Protein AF-A0A5K1ACL7-F1 (afdb_monomer_lite)

Sequence (81 aa):
KLLYKHLAQMNYVMPEFILVESTFVHDQKSFCMLPDMKITLLPSTSGKTETFTIGPEAGDSKPLRDIFWTRLRDIILDHPE

Radius of gyration: 17.25 Å; chains: 1; bounding box: 50×26×45 Å

Foldseek 3Di:
DDDVVVVVVQCVLCVPQKDKDWDWDQDPVVRDTDIDIDIGGHDQPPDDPDDPDPDDPDPPRDDPVVSSVVSVVVVCVVDVD

Structure (mmCIF, N/CA/C/O backbone):
data_AF-A0A5K1ACL7-F1
#
_entry.id   AF-A0A5K1ACL7-F1
#
loop_
_atom_site.group_PDB
_atom_site.id
_atom_site.type_symbol
_atom_site.label_atom_id
_atom_site.label_alt_id
_atom_site.label_comp_id
_atom_site.label_asym_id
_atom_site.label_entity_id
_atom_site.label_seq_id
_atom_site.pdbx_PDB_ins_code
_atom_site.Cartn_x
_atom_site.Cartn_y
_atom_site.Cartn_z
_atom_site.occupancy
_atom_site.B_iso_or_equiv
_atom_site.auth_seq_id
_atom_site.auth_comp_id
_atom_site.auth_asym_id
_atom_site.auth_atom_id
_atom_site.pdbx_PDB_model_num
ATOM 1 N N . LYS A 1 1 ? -1.179 16.933 -0.782 1.00 85.19 1 LYS A N 1
ATOM 2 C CA . LYS A 1 1 ? -1.921 16.051 0.158 1.00 85.19 1 LYS A CA 1
ATOM 3 C C . LYS A 1 1 ? -1.727 14.605 -0.286 1.00 85.19 1 LYS A C 1
ATOM 5 O O . LYS A 1 1 ? -1.940 14.333 -1.462 1.00 85.19 1 LYS A O 1
ATOM 10 N N . LEU A 1 2 ? -1.295 13.706 0.600 1.00 83.44 2 LEU A N 1
ATOM 11 C CA . LEU A 1 2 ? -1.245 12.268 0.308 1.00 83.44 2 LEU A CA 1
ATOM 12 C C . LEU A 1 2 ? -2.659 11.674 0.429 1.00 83.44 2 LEU A C 1
ATOM 14 O O . LEU A 1 2 ? -3.418 12.080 1.304 1.00 83.44 2 LEU A O 1
ATOM 18 N N . LEU A 1 3 ? -3.028 10.784 -0.492 1.00 93.25 3 LEU A N 1
ATOM 19 C CA . LEU A 1 3 ? -4.356 10.173 -0.620 1.00 93.25 3 LEU A CA 1
ATOM 20 C C . LEU A 1 3 ? -4.178 8.667 -0.838 1.00 93.25 3 LEU A C 1
ATOM 22 O O . LEU A 1 3 ? -3.128 8.254 -1.331 1.00 93.25 3 LEU A O 1
ATOM 26 N N . TYR A 1 4 ? -5.210 7.862 -0.570 1.00 90.94 4 TYR A N 1
ATOM 27 C CA . TYR A 1 4 ? -5.147 6.405 -0.761 1.00 90.94 4 TYR A CA 1
ATOM 28 C C . TYR A 1 4 ? -4.783 5.990 -2.190 1.00 90.94 4 TYR A C 1
ATOM 30 O O . TYR A 1 4 ? -4.066 5.013 -2.375 1.00 90.94 4 TYR A O 1
ATOM 38 N N . LYS A 1 5 ? -5.168 6.781 -3.200 1.00 92.94 5 LYS A N 1
ATOM 39 C CA . LYS A 1 5 ? -4.735 6.550 -4.586 1.00 92.94 5 LYS A CA 1
ATOM 40 C C . LYS A 1 5 ? -3.212 6.604 -4.756 1.00 92.94 5 LYS A C 1
ATOM 42 O O . LYS A 1 5 ? -2.667 5.815 -5.513 1.00 92.94 5 LYS A O 1
ATOM 47 N N . HIS A 1 6 ? -2.524 7.488 -4.029 1.00 92.31 6 HIS A N 1
ATOM 48 C CA . HIS A 1 6 ? -1.066 7.587 -4.097 1.00 92.31 6 HIS A CA 1
ATOM 49 C C . HIS A 1 6 ? -0.415 6.366 -3.443 1.00 92.31 6 HIS A C 1
ATOM 51 O O . HIS A 1 6 ? 0.554 5.842 -3.975 1.00 92.31 6 HIS A O 1
ATOM 57 N N . LEU A 1 7 ? -0.978 5.866 -2.336 1.00 92.44 7 LEU A N 1
ATOM 58 C CA . LEU A 1 7 ? -0.515 4.620 -1.723 1.00 92.44 7 LEU A CA 1
ATOM 59 C C . LEU A 1 7 ? -0.713 3.428 -2.665 1.00 92.44 7 LEU A C 1
ATOM 61 O O . LEU A 1 7 ? 0.199 2.626 -2.814 1.00 92.44 7 LEU A O 1
ATOM 65 N N . ALA A 1 8 ? -1.866 3.338 -3.331 1.00 92.19 8 ALA A N 1
ATOM 66 C CA . ALA A 1 8 ? -2.131 2.288 -4.310 1.00 92.19 8 ALA A CA 1
ATOM 67 C C . ALA A 1 8 ? -1.126 2.329 -5.473 1.00 92.19 8 ALA A C 1
ATOM 69 O O . ALA A 1 8 ? -0.585 1.295 -5.851 1.00 92.19 8 ALA A O 1
ATOM 70 N N . GLN A 1 9 ? -0.814 3.525 -5.983 1.00 92.56 9 GLN A N 1
ATOM 71 C CA . GLN A 1 9 ? 0.218 3.719 -7.006 1.00 92.56 9 GLN A CA 1
ATOM 72 C C . GLN A 1 9 ? 1.606 3.300 -6.507 1.00 92.56 9 GLN A C 1
ATOM 74 O O . GLN A 1 9 ? 2.325 2.600 -7.209 1.00 92.56 9 GLN A O 1
ATOM 79 N N . MET A 1 10 ? 1.984 3.678 -5.285 1.00 91.44 10 MET A N 1
ATOM 80 C CA . MET A 1 10 ? 3.267 3.262 -4.713 1.00 91.44 10 MET A CA 1
ATOM 81 C C . MET A 1 10 ? 3.333 1.743 -4.520 1.00 91.44 10 MET A C 1
ATOM 83 O O . MET A 1 10 ? 4.334 1.133 -4.880 1.00 91.44 10 MET A O 1
ATOM 87 N N . ASN A 1 11 ? 2.262 1.125 -4.017 1.00 92.00 11 ASN A N 1
ATOM 88 C CA . ASN A 1 11 ? 2.175 -0.324 -3.839 1.00 92.00 11 ASN A CA 1
ATOM 89 C C . ASN A 1 11 ? 2.229 -1.073 -5.176 1.00 92.00 11 ASN A C 1
ATOM 91 O O . ASN A 1 11 ? 2.761 -2.170 -5.241 1.00 92.00 11 ASN A O 1
ATOM 95 N N . TYR A 1 12 ? 1.721 -0.473 -6.253 1.00 92.62 12 TYR A N 1
ATOM 96 C CA . TYR A 1 12 ? 1.855 -1.021 -7.600 1.00 92.62 12 TYR A CA 1
ATOM 97 C C . TYR A 1 12 ? 3.311 -1.003 -8.095 1.00 92.62 12 TYR A C 1
ATOM 99 O O . TYR A 1 12 ? 3.783 -1.985 -8.658 1.00 92.62 12 TYR A O 1
ATOM 107 N N . VAL A 1 13 ? 4.046 0.091 -7.858 1.00 92.12 13 VAL A N 1
ATOM 108 C CA . VAL A 1 13 ? 5.445 0.236 -8.311 1.00 92.12 13 VAL A CA 1
ATOM 109 C C . VAL A 1 13 ? 6.419 -0.616 -7.480 1.00 92.12 13 VAL A C 1
ATOM 111 O O . VAL A 1 13 ? 7.415 -1.127 -7.995 1.00 92.12 13 VAL A O 1
ATOM 114 N N . MET A 1 14 ? 6.167 -0.758 -6.179 1.00 90.31 14 MET A N 1
ATOM 115 C CA . MET A 1 14 ? 7.080 -1.390 -5.218 1.00 90.31 14 MET A CA 1
ATOM 116 C C . MET A 1 14 ? 6.329 -2.231 -4.167 1.00 90.31 14 MET A C 1
ATOM 118 O O . MET A 1 14 ? 6.390 -1.915 -2.974 1.00 90.31 14 MET A O 1
ATOM 122 N N . PRO A 1 15 ? 5.611 -3.293 -4.588 1.00 91.25 15 PRO A N 1
ATOM 123 C CA . PRO A 1 15 ? 4.754 -4.084 -3.700 1.00 91.25 15 PRO A CA 1
ATOM 124 C C . PRO A 1 15 ? 5.517 -4.793 -2.576 1.00 91.25 15 PRO A C 1
ATOM 126 O O . PRO A 1 15 ? 4.984 -5.006 -1.495 1.00 91.25 15 PRO A O 1
ATOM 129 N N . GLU A 1 16 ? 6.779 -5.149 -2.791 1.00 89.50 16 GLU A N 1
ATOM 130 C CA . GLU A 1 16 ? 7.601 -5.857 -1.809 1.00 89.50 16 GLU A CA 1
ATOM 131 C C . GLU A 1 16 ? 8.120 -4.964 -0.675 1.00 89.50 16 GLU A C 1
ATOM 133 O O . GLU A 1 16 ? 8.614 -5.467 0.331 1.00 89.50 16 GLU A O 1
ATOM 138 N N . PHE A 1 17 ? 8.024 -3.642 -0.832 1.00 88.31 17 PHE A N 1
ATOM 139 C CA . PHE A 1 17 ? 8.529 -2.671 0.139 1.00 88.31 17 PHE A CA 1
ATOM 140 C C . PHE A 1 17 ? 7.419 -2.003 0.947 1.00 88.31 17 PHE A C 1
ATOM 142 O O . PHE A 1 17 ? 7.709 -1.195 1.829 1.00 88.31 17 PHE A O 1
ATOM 149 N N . ILE A 1 18 ? 6.156 -2.316 0.656 1.00 90.88 18 ILE A N 1
ATOM 150 C CA . ILE A 1 18 ? 5.000 -1.709 1.307 1.00 90.88 18 ILE A CA 1
ATOM 151 C C . ILE A 1 18 ? 4.112 -2.823 1.846 1.00 90.88 18 ILE A C 1
ATOM 153 O O . ILE A 1 18 ? 3.426 -3.516 1.105 1.00 90.88 18 ILE A O 1
ATOM 157 N N . LEU A 1 19 ? 4.098 -2.971 3.168 1.00 91.12 19 LEU A N 1
ATOM 158 C CA . LEU A 1 19 ? 3.142 -3.828 3.850 1.00 91.12 19 LEU A CA 1
ATOM 159 C C . LEU A 1 19 ? 1.944 -2.988 4.288 1.00 91.12 19 LEU A C 1
ATOM 161 O O . LEU A 1 19 ? 2.088 -1.991 5.000 1.00 91.12 19 LEU A O 1
ATOM 165 N N . VAL A 1 20 ? 0.760 -3.419 3.870 1.00 91.88 20 VAL A N 1
ATOM 166 C CA . VAL A 1 20 ? -0.511 -2.779 4.190 1.00 91.88 20 VAL A CA 1
ATOM 167 C C . VAL A 1 20 ? -1.356 -3.744 5.011 1.00 91.88 20 VAL A C 1
ATOM 169 O O . VAL A 1 20 ? -1.773 -4.786 4.515 1.00 91.88 20 VAL A O 1
ATOM 172 N N . GLU A 1 21 ? -1.622 -3.391 6.263 1.00 93.31 21 GLU A N 1
ATOM 173 C CA . GLU A 1 21 ? -2.422 -4.195 7.185 1.00 93.31 21 GLU A CA 1
ATOM 174 C C . GLU A 1 21 ? -3.757 -3.486 7.434 1.00 93.31 21 GLU A C 1
ATOM 176 O O . GLU A 1 21 ? -3.780 -2.333 7.871 1.00 93.31 21 GLU A O 1
ATOM 181 N N . SER A 1 22 ? -4.876 -4.165 7.164 1.00 92.12 22 SER A N 1
ATOM 182 C CA . SER A 1 22 ? -6.192 -3.676 7.578 1.00 92.12 22 SER A CA 1
ATOM 183 C C . SER A 1 22 ? -6.393 -4.001 9.050 1.00 92.12 22 SER A C 1
ATOM 185 O O . SER A 1 22 ? -6.322 -5.159 9.462 1.00 92.12 22 SER A O 1
ATOM 187 N N . THR A 1 23 ? -6.633 -2.967 9.841 1.00 92.75 23 THR A N 1
ATOM 188 C CA . THR A 1 23 ? -6.912 -3.078 11.266 1.00 92.75 23 THR A CA 1
ATOM 189 C C . THR A 1 23 ? -8.316 -2.567 11.545 1.00 92.75 23 THR A C 1
ATOM 191 O O . THR A 1 23 ? -8.909 -1.835 10.755 1.00 92.75 23 THR A O 1
ATOM 194 N N . PHE A 1 24 ? -8.875 -2.974 12.678 1.00 93.88 24 PHE A N 1
ATOM 195 C CA . PHE A 1 24 ? -10.101 -2.386 13.190 1.00 93.88 24 PHE A CA 1
ATOM 196 C C . PHE A 1 24 ? -9.790 -1.725 14.522 1.00 93.88 24 PHE A C 1
ATOM 198 O O . PHE A 1 24 ? -9.244 -2.364 15.423 1.00 93.88 24 PHE A O 1
ATOM 205 N N . VAL A 1 25 ? -10.142 -0.451 14.647 1.00 94.25 25 VAL A N 1
ATOM 206 C CA . VAL A 1 25 ? -9.955 0.320 15.874 1.00 94.25 25 VAL A CA 1
ATOM 207 C C . VAL A 1 25 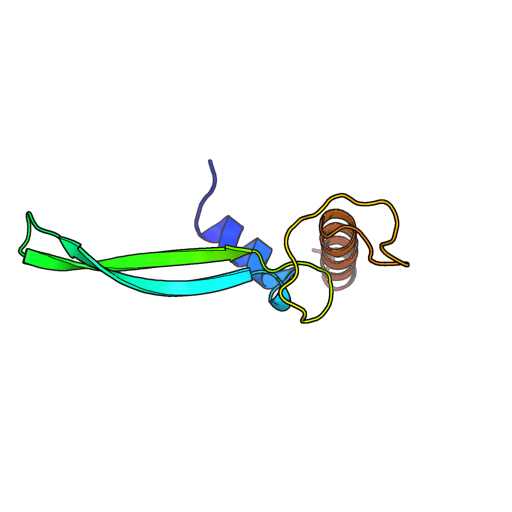? -11.318 0.549 16.502 1.00 94.25 25 VAL A C 1
ATOM 209 O O . VAL A 1 25 ? -12.265 0.961 15.832 1.00 94.25 25 VAL A O 1
ATOM 212 N N . HIS A 1 26 ? -11.429 0.252 17.793 1.00 94.81 26 HIS A N 1
ATOM 213 C CA . HIS A 1 26 ? -12.654 0.500 18.536 1.00 94.81 26 HIS A CA 1
ATOM 214 C C . HIS A 1 26 ? -12.845 2.008 18.736 1.00 94.81 26 HIS A C 1
ATOM 216 O O . HIS A 1 26 ? -12.048 2.658 19.417 1.00 94.81 26 HIS A O 1
ATOM 222 N N . ASP A 1 27 ? -13.919 2.559 18.179 1.00 94.62 27 ASP A N 1
ATOM 223 C CA . ASP A 1 27 ? -14.315 3.939 18.420 1.00 94.62 27 ASP A CA 1
ATOM 224 C C . ASP A 1 27 ? -15.098 4.035 19.729 1.00 94.62 27 ASP A C 1
ATOM 226 O O . ASP A 1 27 ? -16.227 3.563 19.845 1.00 94.62 27 ASP A O 1
ATOM 230 N N . GLN A 1 28 ? -14.507 4.692 20.725 1.00 93.75 28 GLN A N 1
ATOM 231 C CA . GLN A 1 28 ? -15.129 4.866 22.038 1.00 93.75 28 GLN A CA 1
ATOM 232 C C . GLN A 1 28 ? -16.391 5.735 21.999 1.00 93.75 28 GLN A C 1
ATOM 234 O O . GLN A 1 28 ? -17.189 5.674 22.930 1.00 93.75 28 GLN A O 1
ATOM 239 N N . LYS A 1 29 ? -16.582 6.545 20.948 1.00 94.94 29 LYS A N 1
ATOM 240 C CA . LYS A 1 29 ? -17.760 7.407 20.825 1.00 94.94 29 LYS A CA 1
ATOM 241 C C . LYS A 1 29 ? -18.964 6.655 20.266 1.00 94.94 29 LYS A C 1
ATOM 243 O O . LYS A 1 29 ? -20.058 6.787 20.807 1.00 94.94 29 LYS A O 1
ATOM 248 N N . SER A 1 30 ? -18.783 5.923 19.168 1.00 94.25 30 SER A N 1
ATOM 249 C CA . SER A 1 30 ? -19.865 5.152 18.541 1.00 94.25 30 SER A CA 1
ATOM 250 C C . SER A 1 30 ? -20.013 3.731 19.089 1.00 94.25 30 SER A C 1
ATOM 252 O O . SER A 1 30 ? -21.023 3.096 18.802 1.00 94.25 30 SER A O 1
ATOM 254 N N . PHE A 1 31 ? -19.046 3.242 19.875 1.00 91.69 31 PHE A N 1
ATOM 255 C CA . PHE A 1 31 ? -18.929 1.841 20.308 1.00 91.69 31 PHE A CA 1
ATOM 256 C C . PHE A 1 31 ? -18.848 0.841 19.139 1.00 91.69 31 PHE A C 1
ATOM 258 O O . PHE A 1 31 ? -19.118 -0.349 19.303 1.00 91.69 31 PHE A O 1
ATOM 265 N N . CYS A 1 32 ? -18.473 1.317 17.949 1.00 94.69 32 CYS A N 1
ATOM 266 C CA . CYS A 1 32 ? -18.305 0.509 16.747 1.00 94.69 32 CYS A CA 1
ATOM 267 C C . CYS A 1 32 ? -16.824 0.235 16.462 1.00 94.69 32 CYS A C 1
ATOM 269 O O . CYS A 1 32 ? -15.935 0.989 16.859 1.00 94.69 32 CYS A O 1
ATOM 271 N N . MET A 1 33 ? -16.561 -0.821 15.691 1.00 95.94 33 MET A N 1
ATOM 272 C CA . MET A 1 33 ? -15.251 -1.048 15.083 1.00 95.94 33 MET A CA 1
ATOM 273 C C . MET A 1 33 ? -15.150 -0.228 13.796 1.00 95.94 33 MET A C 1
ATOM 275 O O . MET A 1 33 ? -15.957 -0.409 12.884 1.00 95.94 33 MET A O 1
ATOM 279 N N . LEU A 1 34 ? -14.163 0.659 13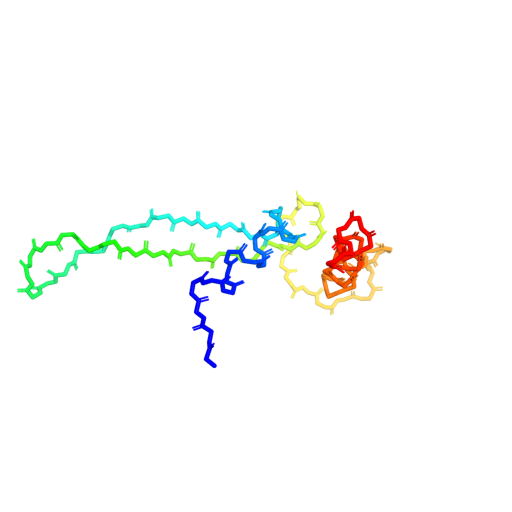.712 1.00 94.62 34 LEU A N 1
ATOM 280 C CA . LEU A 1 34 ? -13.877 1.423 12.503 1.00 94.62 34 LEU A CA 1
ATOM 281 C C . LEU A 1 34 ? -12.714 0.786 11.741 1.00 94.62 34 LEU A C 1
ATOM 283 O O . LEU A 1 34 ? -11.737 0.378 12.373 1.00 94.62 34 LEU A O 1
ATOM 287 N N . PRO A 1 35 ? -12.798 0.699 10.403 1.00 92.94 35 PRO A N 1
ATOM 288 C CA . PRO A 1 35 ? -11.675 0.252 9.603 1.00 92.94 35 PRO A CA 1
ATOM 289 C C . PRO A 1 35 ? -10.551 1.284 9.687 1.00 92.94 35 PRO A C 1
ATOM 291 O O . PRO A 1 35 ? -10.773 2.486 9.536 1.00 92.94 35 PRO A O 1
ATOM 294 N N . ASP A 1 36 ? -9.343 0.791 9.891 1.00 92.19 36 ASP A N 1
ATOM 295 C CA . ASP A 1 36 ? -8.109 1.555 9.867 1.00 92.19 36 ASP A CA 1
ATOM 296 C C . ASP A 1 36 ? -7.049 0.781 9.068 1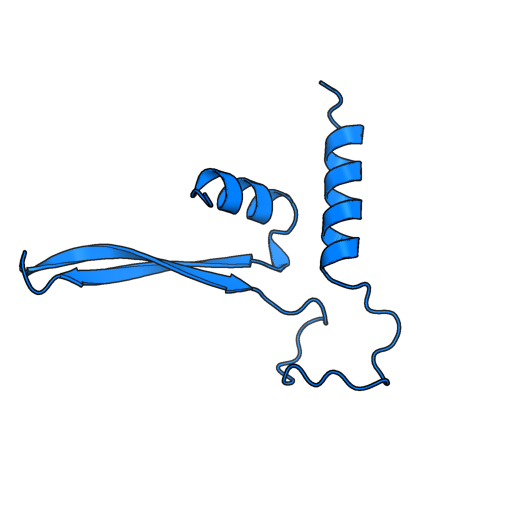.00 92.19 3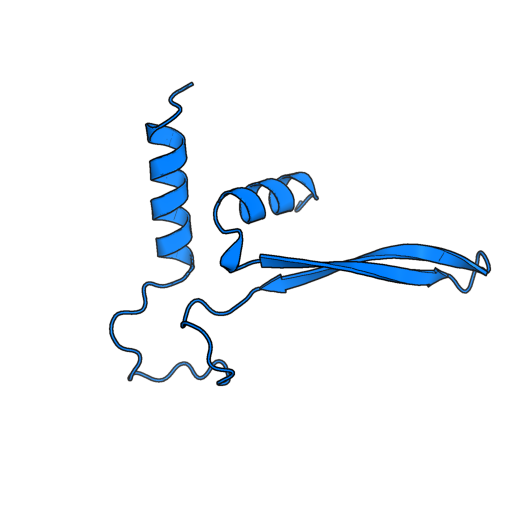6 ASP A C 1
ATOM 298 O O . ASP A 1 36 ? -7.237 -0.382 8.683 1.00 92.19 36 ASP A O 1
ATOM 302 N N . MET A 1 37 ? -5.952 1.450 8.735 1.00 91.50 37 MET A N 1
ATOM 303 C CA . MET A 1 37 ? -4.887 0.874 7.931 1.00 91.50 37 MET A CA 1
ATOM 304 C C . MET A 1 37 ? -3.528 1.232 8.513 1.00 91.50 37 MET A C 1
ATOM 306 O O . MET A 1 37 ? -3.149 2.401 8.587 1.00 91.50 37 MET A O 1
ATOM 310 N N . LYS A 1 38 ? -2.743 0.203 8.830 1.00 92.31 38 LYS A N 1
ATOM 311 C CA . LYS A 1 38 ? -1.337 0.352 9.188 1.00 92.31 38 LYS A CA 1
ATOM 312 C C . LYS A 1 38 ? -0.474 0.117 7.954 1.00 92.31 38 LYS A C 1
ATOM 314 O O . LYS A 1 38 ? -0.565 -0.919 7.300 1.00 92.31 38 LYS A O 1
ATOM 319 N N . ILE A 1 39 ? 0.368 1.097 7.644 1.00 91.81 39 ILE A N 1
ATOM 320 C CA . ILE A 1 39 ? 1.285 1.061 6.503 1.00 91.81 39 ILE A CA 1
ATOM 321 C C . ILE A 1 39 ? 2.702 0.943 7.054 1.00 91.81 39 ILE A C 1
ATOM 323 O O . ILE A 1 39 ? 3.137 1.794 7.829 1.00 91.81 39 ILE A O 1
ATOM 327 N N . THR A 1 40 ? 3.424 -0.094 6.643 1.00 91.50 40 THR A N 1
ATOM 328 C CA . THR A 1 40 ? 4.815 -0.328 7.039 1.00 91.50 40 THR A CA 1
ATOM 329 C C . THR A 1 40 ? 5.701 -0.323 5.798 1.00 91.50 40 THR A C 1
ATOM 331 O O . THR A 1 40 ? 5.455 -1.077 4.859 1.00 91.50 40 THR A O 1
ATOM 334 N N . LEU A 1 41 ? 6.737 0.520 5.793 1.00 86.69 41 LEU A N 1
ATOM 335 C CA . LEU A 1 41 ? 7.772 0.499 4.759 1.00 86.69 41 LEU A CA 1
ATOM 336 C C . LEU A 1 41 ? 8.857 -0.503 5.151 1.00 86.69 41 LEU A C 1
ATOM 338 O O . LEU A 1 41 ? 9.464 -0.373 6.216 1.00 86.69 41 LEU A O 1
ATOM 342 N N . LEU A 1 42 ? 9.088 -1.498 4.301 1.00 86.19 42 LEU A N 1
ATOM 343 C CA . LEU A 1 42 ? 10.100 -2.524 4.517 1.00 86.19 42 LEU A CA 1
ATOM 344 C C . LEU A 1 42 ? 11.461 -2.062 3.964 1.00 86.19 42 LEU A C 1
ATOM 346 O O . LEU A 1 42 ? 11.510 -1.367 2.945 1.00 86.19 42 LEU A O 1
ATOM 350 N N . PRO A 1 43 ? 12.575 -2.418 4.627 1.00 76.12 43 PRO A N 1
ATOM 351 C CA . PRO A 1 43 ? 13.909 -2.062 4.159 1.00 76.12 43 PRO A CA 1
ATOM 352 C C . PRO A 1 43 ? 14.245 -2.746 2.826 1.00 76.12 43 PRO A C 1
ATOM 354 O O . PRO A 1 43 ? 13.832 -3.875 2.566 1.00 76.12 43 PRO A O 1
ATOM 357 N N . SER A 1 44 ? 15.037 -2.064 1.990 1.00 65.12 44 SER A N 1
ATOM 358 C CA . SER A 1 44 ? 15.488 -2.587 0.691 1.00 65.12 44 SER A CA 1
ATOM 359 C C . SER A 1 44 ? 16.521 -3.707 0.797 1.00 65.12 44 SER A C 1
ATOM 361 O O . SER A 1 44 ? 16.779 -4.418 -0.172 1.00 65.12 44 SER A O 1
ATOM 363 N N . THR A 1 45 ? 17.119 -3.873 1.975 1.00 60.78 45 THR A N 1
ATOM 364 C CA . THR A 1 45 ? 18.091 -4.918 2.261 1.00 60.78 45 THR A CA 1
ATOM 365 C C . THR A 1 45 ? 17.346 -6.212 2.562 1.00 60.78 45 THR A C 1
ATOM 367 O O . THR A 1 45 ? 16.723 -6.366 3.609 1.00 60.78 45 THR A O 1
ATOM 370 N N . SER A 1 46 ? 17.388 -7.134 1.600 1.00 48.22 46 SER A N 1
ATOM 371 C CA . SER A 1 46 ? 16.859 -8.498 1.676 1.00 48.22 46 SER A CA 1
ATOM 372 C C . SER A 1 46 ? 16.898 -9.092 3.097 1.00 48.22 46 SER A C 1
ATOM 374 O O . SER A 1 46 ? 17.923 -9.598 3.548 1.00 48.22 46 SER A O 1
ATOM 376 N N . GLY A 1 47 ? 15.749 -9.089 3.774 1.00 47.31 47 GLY A N 1
ATOM 377 C CA . GLY A 1 47 ? 15.367 -10.133 4.724 1.00 47.31 47 GLY A CA 1
ATOM 378 C C . GLY A 1 47 ? 16.185 -10.302 6.007 1.00 47.31 47 GLY A C 1
ATOM 379 O O . GLY A 1 47 ? 16.189 -11.413 6.535 1.00 47.31 47 GLY A O 1
ATOM 380 N N . LYS A 1 48 ? 16.834 -9.267 6.554 1.00 39.25 48 LYS A N 1
ATOM 381 C CA . LYS A 1 48 ? 17.346 -9.332 7.935 1.00 39.25 48 LYS A CA 1
ATOM 382 C C . LYS A 1 48 ? 16.981 -8.090 8.728 1.00 39.25 48 LYS A C 1
ATOM 384 O O . LYS A 1 48 ? 17.286 -6.967 8.340 1.00 39.25 48 LYS A O 1
ATOM 389 N N . THR A 1 49 ? 16.285 -8.342 9.833 1.00 45.72 49 THR A N 1
ATOM 390 C CA . THR A 1 49 ? 15.931 -7.404 10.895 1.00 45.72 49 THR A CA 1
ATOM 391 C C . THR A 1 49 ? 17.198 -6.839 11.516 1.00 45.72 49 THR A C 1
ATOM 393 O O . THR A 1 49 ? 17.642 -7.295 12.562 1.00 45.72 49 THR A O 1
ATOM 396 N N . GLU A 1 50 ? 17.804 -5.858 10.870 1.00 40.12 50 GLU A N 1
ATOM 397 C CA . GLU A 1 50 ? 18.914 -5.119 11.440 1.00 40.12 50 GLU A CA 1
ATOM 398 C C . GLU A 1 50 ? 18.594 -3.645 11.241 1.00 40.12 50 GLU A C 1
ATOM 400 O O . GLU A 1 50 ? 18.399 -3.155 10.131 1.00 40.12 50 GLU A O 1
ATOM 405 N N . THR A 1 51 ? 18.384 -3.004 12.388 1.00 39.53 51 THR A N 1
ATOM 406 C CA . THR A 1 51 ? 18.308 -1.567 12.635 1.00 39.53 51 THR A CA 1
ATOM 407 C C . THR A 1 51 ? 18.863 -0.707 11.504 1.00 39.53 51 THR A C 1
ATOM 409 O O . THR A 1 51 ? 19.971 -0.955 11.042 1.00 39.53 51 THR A O 1
ATOM 412 N N . PHE A 1 52 ? 18.134 0.356 11.146 1.00 43.84 52 PHE A N 1
ATOM 413 C CA . PHE A 1 52 ? 18.620 1.477 10.335 1.00 43.84 52 PHE A CA 1
ATOM 414 C C . PHE A 1 52 ? 19.885 2.095 10.967 1.00 43.84 52 PHE A C 1
ATOM 416 O O . PHE A 1 52 ? 19.826 3.126 11.632 1.00 43.84 52 PHE A O 1
ATOM 423 N N . THR A 1 53 ? 21.043 1.470 10.789 1.00 34.41 53 THR A N 1
ATOM 424 C CA . THR A 1 53 ? 22.348 2.064 11.038 1.00 34.41 53 THR A CA 1
ATOM 425 C C . THR A 1 53 ? 22.893 2.484 9.687 1.00 34.41 53 THR A C 1
ATOM 427 O O . THR A 1 53 ? 23.255 1.679 8.834 1.00 34.41 53 THR A O 1
ATOM 430 N N . ILE A 1 54 ? 22.905 3.797 9.475 1.00 42.62 54 ILE A N 1
ATOM 431 C CA . ILE A 1 54 ? 23.649 4.434 8.395 1.00 42.62 54 ILE A CA 1
ATOM 432 C C . ILE A 1 54 ? 25.132 4.224 8.740 1.00 42.62 54 ILE A C 1
ATOM 434 O O . ILE A 1 54 ? 25.717 4.997 9.493 1.00 42.62 54 ILE A O 1
ATOM 438 N N . GLY A 1 55 ? 25.704 3.114 8.278 1.00 36.47 55 GLY A N 1
ATOM 439 C CA . GLY A 1 55 ? 27.113 2.751 8.419 1.00 36.47 55 GLY A CA 1
ATOM 440 C C . GLY A 1 55 ? 27.690 2.340 7.058 1.00 36.47 55 GLY A C 1
ATOM 441 O O . GLY A 1 55 ? 26.946 1.828 6.224 1.00 36.47 55 GLY A O 1
ATOM 442 N N . PRO A 1 56 ? 28.988 2.578 6.797 1.00 39.47 56 PRO A N 1
ATOM 443 C CA . PRO A 1 56 ? 29.570 2.635 5.449 1.00 39.47 56 PRO A CA 1
ATOM 444 C C . PRO A 1 56 ? 29.810 1.267 4.777 1.00 39.47 56 PRO A C 1
ATOM 446 O O . PRO A 1 56 ? 30.465 1.199 3.745 1.00 39.47 56 PRO A O 1
ATOM 449 N N . GLU A 1 57 ? 29.262 0.182 5.322 1.00 48.94 57 GLU A N 1
ATOM 450 C CA . GLU A 1 57 ? 29.591 -1.202 4.952 1.00 48.94 57 GLU A CA 1
ATOM 451 C C . GLU A 1 57 ? 28.376 -1.934 4.339 1.00 48.94 57 GLU A C 1
ATOM 453 O O . GLU A 1 57 ? 28.128 -3.105 4.617 1.00 48.94 57 GLU A O 1
ATOM 458 N N . ALA A 1 58 ? 27.565 -1.248 3.527 1.00 50.03 58 ALA A N 1
ATOM 459 C CA . ALA A 1 58 ? 26.442 -1.858 2.808 1.00 50.03 58 ALA A CA 1
ATOM 460 C C . ALA A 1 58 ? 26.807 -2.045 1.328 1.00 50.03 58 ALA A C 1
ATOM 462 O O . ALA A 1 58 ? 26.647 -1.138 0.512 1.00 50.03 58 ALA A O 1
ATOM 463 N N . GLY A 1 59 ? 27.328 -3.227 0.990 1.00 46.00 5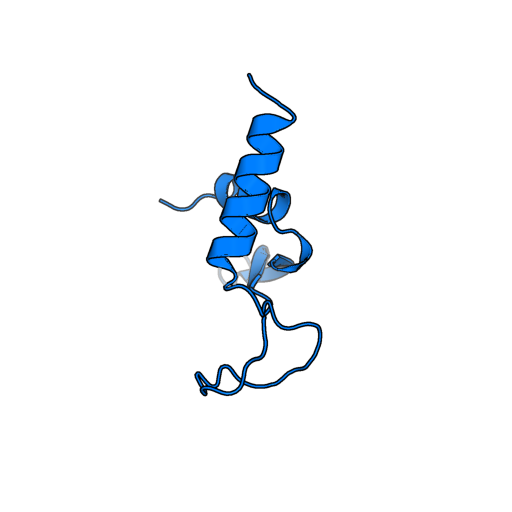9 GLY A N 1
ATOM 464 C CA . GLY A 1 59 ? 27.616 -3.620 -0.388 1.00 46.00 59 GLY A CA 1
ATOM 465 C C . GLY A 1 59 ? 26.379 -3.528 -1.289 1.00 46.00 59 GLY A C 1
ATOM 466 O O . GLY A 1 59 ? 25.319 -4.033 -0.933 1.00 46.00 59 GLY A O 1
ATOM 467 N N . ASP A 1 60 ? 26.547 -2.850 -2.428 1.00 53.97 60 ASP A N 1
ATOM 468 C CA . ASP A 1 60 ? 25.731 -2.804 -3.660 1.00 53.97 60 ASP A CA 1
ATOM 469 C C . ASP A 1 60 ? 24.188 -2.766 -3.544 1.00 53.97 60 ASP A C 1
ATOM 471 O O . ASP A 1 60 ? 23.460 -3.027 -4.504 1.00 53.97 60 ASP A O 1
ATOM 475 N N . SER A 1 61 ? 23.643 -2.411 -2.378 1.00 60.84 61 SER A N 1
ATOM 476 C CA . SER A 1 61 ? 22.206 -2.206 -2.208 1.00 60.84 61 SER A CA 1
ATOM 477 C C . SER A 1 61 ? 21.838 -0.833 -2.756 1.00 60.84 61 SER A C 1
ATOM 479 O O . SER A 1 61 ? 22.084 0.190 -2.113 1.00 60.84 61 SER A O 1
ATOM 481 N N . LYS A 1 62 ? 21.195 -0.798 -3.929 1.00 66.00 62 LYS A N 1
ATOM 482 C CA . LYS A 1 62 ? 20.633 0.445 -4.471 1.00 66.00 62 LYS A CA 1
ATOM 483 C C . LYS A 1 62 ? 19.691 1.091 -3.442 1.00 66.00 62 LYS A C 1
ATOM 485 O O . LYS A 1 62 ? 18.854 0.390 -2.866 1.00 66.00 62 LYS A O 1
ATOM 490 N N . PRO A 1 63 ? 19.778 2.414 -3.223 1.00 81.56 63 PRO A N 1
ATOM 491 C CA . PRO A 1 63 ? 18.807 3.134 -2.411 1.00 81.56 63 PRO A CA 1
ATOM 492 C C . PRO A 1 63 ? 17.376 2.865 -2.897 1.00 81.56 63 PRO A C 1
ATOM 494 O O . PRO A 1 63 ? 17.123 2.852 -4.102 1.00 81.56 63 PRO A O 1
ATOM 497 N N . LEU A 1 64 ? 16.416 2.731 -1.974 1.00 82.31 64 LEU A N 1
ATOM 498 C CA . LEU A 1 64 ? 14.997 2.493 -2.294 1.00 82.31 64 LEU A CA 1
ATOM 499 C C . LEU A 1 64 ? 14.440 3.494 -3.325 1.00 82.31 64 LEU A C 1
ATOM 501 O O . LEU A 1 64 ? 13.650 3.137 -4.197 1.00 82.31 64 LEU A O 1
ATOM 505 N N . ARG A 1 65 ? 14.911 4.745 -3.266 1.00 84.94 65 ARG A N 1
ATOM 506 C CA . ARG A 1 65 ? 14.581 5.801 -4.231 1.00 84.94 65 ARG A CA 1
ATOM 507 C C . ARG A 1 65 ? 14.961 5.419 -5.664 1.00 84.94 65 ARG A C 1
ATOM 509 O O . ARG A 1 65 ? 14.195 5.671 -6.588 1.00 84.94 65 ARG A O 1
ATOM 516 N N . ASP A 1 66 ? 16.136 4.835 -5.855 1.00 88.19 66 ASP A N 1
ATOM 517 C CA . ASP A 1 66 ? 16.650 4.498 -7.182 1.00 88.19 66 ASP A CA 1
ATOM 518 C C . ASP A 1 66 ? 15.940 3.256 -7.740 1.00 88.19 66 ASP A C 1
ATOM 520 O O . ASP A 1 66 ? 15.663 3.188 -8.940 1.00 88.19 66 ASP A O 1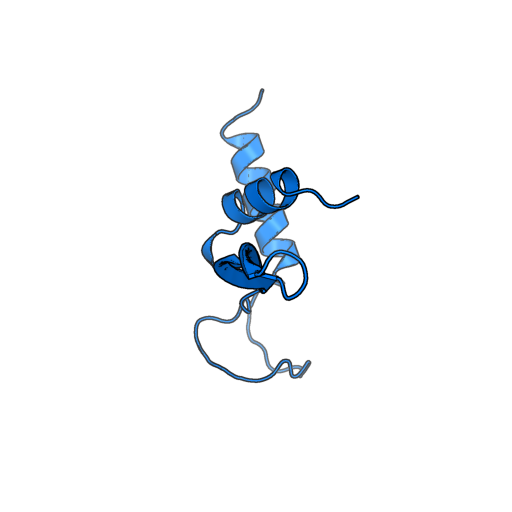
ATOM 524 N N . ILE A 1 67 ? 15.555 2.319 -6.863 1.00 88.25 67 ILE A N 1
ATOM 525 C CA . ILE A 1 67 ? 14.680 1.190 -7.213 1.00 88.25 67 ILE A CA 1
ATOM 526 C C . ILE A 1 67 ? 13.325 1.708 -7.711 1.00 88.25 67 ILE A C 1
ATOM 528 O O . ILE A 1 67 ? 12.886 1.326 -8.796 1.00 88.25 67 ILE A O 1
ATOM 532 N N . PHE A 1 68 ? 12.699 2.622 -6.963 1.00 89.31 68 PHE A N 1
ATOM 533 C CA . PHE A 1 68 ? 11.417 3.219 -7.336 1.00 89.31 68 PHE A CA 1
ATOM 534 C C . PHE A 1 68 ? 11.475 3.900 -8.710 1.00 89.31 68 PHE A C 1
ATOM 536 O O . PHE A 1 68 ? 10.642 3.622 -9.570 1.00 89.31 68 PHE A O 1
ATOM 543 N N . TRP A 1 69 ? 12.480 4.750 -8.949 1.00 91.31 69 TRP A N 1
ATOM 544 C CA . TRP A 1 69 ? 12.612 5.458 -10.227 1.00 91.31 69 TRP A CA 1
ATOM 545 C C . TRP A 1 69 ? 12.871 4.535 -11.411 1.00 91.31 69 TRP A C 1
ATOM 547 O O . TRP A 1 69 ? 12.355 4.792 -12.497 1.00 91.31 69 TRP A O 1
ATOM 557 N N . THR A 1 70 ? 13.660 3.480 -11.207 1.00 92.50 70 THR A N 1
ATOM 558 C CA . THR A 1 70 ? 13.925 2.487 -12.255 1.00 92.50 70 THR A CA 1
ATOM 559 C C . THR A 1 70 ? 12.619 1.817 -12.672 1.00 92.50 70 THR A C 1
ATOM 561 O O . THR A 1 70 ? 12.256 1.863 -13.840 1.00 92.50 70 THR A O 1
ATOM 564 N N . ARG A 1 71 ? 11.844 1.315 -11.706 1.00 92.06 71 ARG A N 1
ATOM 565 C CA . ARG A 1 71 ? 10.575 0.636 -11.997 1.00 92.06 71 ARG A CA 1
ATOM 566 C C . ARG A 1 71 ? 9.516 1.546 -12.580 1.00 92.06 71 ARG A C 1
ATOM 568 O O . ARG A 1 71 ? 8.800 1.147 -13.488 1.00 92.06 71 ARG A O 1
ATOM 575 N N . LEU A 1 72 ? 9.413 2.771 -12.071 1.00 92.06 72 LEU A N 1
ATOM 576 C CA . LEU A 1 72 ? 8.477 3.744 -12.617 1.00 92.06 72 LEU A CA 1
ATOM 577 C C . LEU A 1 72 ? 8.786 4.030 -14.091 1.00 92.06 72 LEU A C 1
ATOM 579 O O . LEU A 1 72 ? 7.867 4.119 -14.897 1.00 92.06 72 LEU A O 1
ATOM 583 N N . ARG A 1 73 ? 10.073 4.135 -14.448 1.00 92.88 73 ARG A N 1
ATOM 584 C CA . ARG A 1 73 ? 10.493 4.283 -15.843 1.00 92.88 73 ARG A CA 1
ATOM 585 C C . ARG A 1 73 ? 10.095 3.066 -16.673 1.00 92.88 73 ARG A C 1
ATOM 587 O O . ARG A 1 73 ? 9.541 3.260 -17.746 1.00 92.88 73 ARG A O 1
ATOM 594 N N . ASP A 1 74 ? 10.344 1.857 -16.180 1.00 92.75 74 ASP A N 1
ATOM 595 C CA . ASP A 1 74 ? 10.007 0.625 -16.901 1.00 92.75 74 ASP A CA 1
ATOM 596 C C . ASP A 1 74 ? 8.495 0.522 -17.164 1.00 92.75 74 ASP A C 1
ATOM 598 O O . ASP A 1 74 ? 8.093 0.249 -18.288 1.00 92.75 74 ASP A O 1
ATOM 602 N N . ILE A 1 75 ? 7.656 0.850 -16.173 1.00 90.88 75 ILE A N 1
ATOM 603 C CA . ILE A 1 75 ? 6.188 0.883 -16.316 1.00 90.88 75 ILE A CA 1
ATOM 604 C C . ILE A 1 75 ? 5.751 1.884 -17.394 1.00 90.88 75 ILE A C 1
ATOM 606 O O . ILE A 1 75 ? 4.896 1.570 -18.216 1.00 90.88 75 ILE A O 1
ATOM 610 N N . ILE A 1 76 ? 6.333 3.089 -17.399 1.00 89.50 76 ILE A N 1
ATOM 611 C CA . ILE A 1 76 ? 6.013 4.126 -18.394 1.00 89.50 76 ILE A CA 1
ATOM 612 C C . ILE A 1 76 ? 6.456 3.697 -19.801 1.00 89.50 76 ILE A C 1
ATOM 614 O O . ILE A 1 76 ? 5.790 4.021 -20.778 1.00 89.50 76 ILE A O 1
ATOM 618 N N . LEU A 1 77 ? 7.583 2.989 -19.918 1.00 92.44 77 LEU A N 1
ATOM 619 C CA . LEU A 1 77 ? 8.095 2.511 -21.204 1.00 92.44 77 LEU A CA 1
ATOM 620 C C . LEU A 1 77 ? 7.310 1.313 -21.753 1.00 92.44 77 LEU A C 1
ATOM 622 O O . LEU A 1 77 ? 7.190 1.198 -22.969 1.00 92.44 77 LEU A O 1
ATOM 626 N N . ASP A 1 78 ? 6.795 0.438 -20.887 1.00 90.69 78 ASP A N 1
ATOM 627 C CA . ASP A 1 78 ? 5.976 -0.719 -21.281 1.00 90.69 78 ASP A CA 1
ATOM 628 C C . ASP A 1 78 ? 4.542 -0.310 -21.667 1.00 90.69 78 ASP A C 1
ATOM 630 O O . ASP A 1 78 ? 3.895 -0.939 -22.508 1.00 90.69 78 ASP A O 1
ATOM 634 N N . HIS A 1 79 ? 4.053 0.795 -21.098 1.00 81.00 79 HIS A N 1
ATOM 635 C CA . HIS A 1 79 ? 2.743 1.370 -21.394 1.00 81.00 79 HIS A CA 1
ATOM 636 C C . HIS A 1 79 ? 2.849 2.866 -21.721 1.00 81.00 79 HIS A C 1
ATOM 638 O O . HIS A 1 79 ? 2.414 3.700 -20.920 1.00 81.00 79 HIS A O 1
ATOM 644 N N . PRO A 1 80 ? 3.419 3.226 -22.887 1.00 72.19 80 PRO A N 1
ATOM 645 C CA . PRO A 1 80 ? 3.352 4.596 -23.364 1.00 72.19 80 PRO A CA 1
ATOM 646 C C . PRO A 1 80 ? 1.885 4.900 -23.696 1.00 72.19 80 PRO A C 1
ATOM 648 O O . PRO A 1 80 ? 1.298 4.237 -24.551 1.00 72.19 80 PRO A O 1
ATOM 651 N N . GLU A 1 81 ? 1.283 5.842 -22.968 1.00 61.34 81 GLU A N 1
ATOM 652 C CA . GLU A 1 81 ? -0.057 6.368 -23.277 1.00 61.34 81 GLU A CA 1
ATOM 653 C C . GLU A 1 81 ? -0.141 6.961 -24.693 1.00 61.34 81 GLU A C 1
ATOM 655 O O . GLU A 1 81 ? 0.853 7.579 -25.149 1.00 61.34 81 GLU A O 1
#

pLDDT: mean 80.1, std 19.1, range [34.41, 95.94]

Organism: NCBI:txid210225

Secondary structure (DSSP, 8-state):
---HHHHHHHHHH-GGGEEEEEEEEE-TTT-SEEEEEEEEEPPSSTT--------S---S---HHHHHHHHHHHHHHHS--

InterPro domains:
  IPR045173 DNA replication factor Cdt1 [PTHR28637] (2-80)